Protein AF-A0A0A6PMF0-F1 (afdb_monomer)

Solvent-accessible surface area (backbone atoms only — not comparable to full-atom values): 6757 Å² total; per-residue (Å²): 133,84,57,71,50,73,46,82,43,79,49,96,91,46,98,52,59,33,18,39,35,30,46,68,93,42,71,40,28,38,39,37,64,57,98,89,42,79,46,79,48,76,51,65,46,97,86,71,47,81,86,88,75,58,69,68,61,55,52,51,51,54,51,51,30,51,53,56,44,57,58,51,52,57,55,57,60,72,68,66,69,68,96,75,84,74,79,79,94,79,77,87,73,82,79,83,80,84,85,89,86,78,136

Foldseek 3Di:
DWDKAWDWDDDPVDPAIKIFIDTRPWGQWIWTADPNDIDIGGDATPVRDHDDDDPVNVVVRVVVRVVVRVVVVVVVVVVPDDPPPDDPPDDPDDDDDDDDDDD

Nearest PDB structures (foldseek):
  7lfm-assembly2_D  TM=4.030E-01  e=3.468E+00  Mus musculus
  7lfm-assembly1_A  TM=3.987E-01  e=3.668E+00  Mus musculus
  8xfu-assembly1_C  TM=3.815E-01  e=4.850E+00  Staphylococcus aureus subsp. aureus Mu50

Sequence (103 aa):
MKQMTVTIASVPDRDNLVAELWCENELWGELSQEQGELKLEIYPTANGQAWNLRYEEVIDVIQEAKDKLLERDKQSASRHTPPDAAVPSKYVVPYPKHIHTAQ

Structure (mmCIF, N/CA/C/O backbone):
data_AF-A0A0A6PMF0-F1
#
_entry.id   AF-A0A0A6PMF0-F1
#
loop_
_atom_site.group_PDB
_atom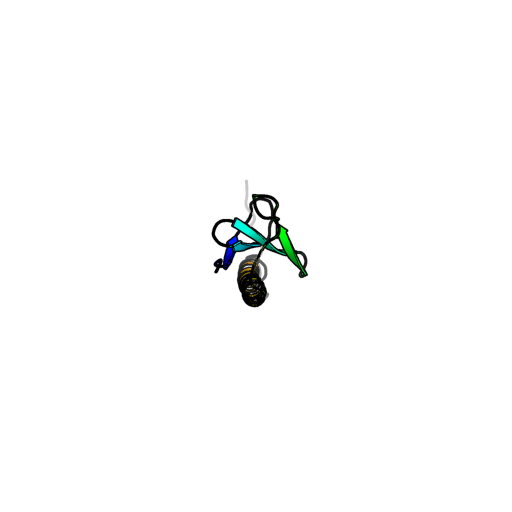_site.id
_atom_site.type_symbol
_atom_site.label_atom_id
_atom_site.label_alt_id
_atom_site.label_comp_id
_atom_site.label_asym_id
_atom_site.label_entity_id
_atom_site.label_seq_id
_atom_site.pdbx_PDB_ins_code
_atom_site.Cartn_x
_atom_site.Cartn_y
_atom_site.Cartn_z
_atom_site.occupancy
_atom_site.B_iso_or_equiv
_atom_site.auth_seq_id
_atom_site.auth_comp_id
_atom_site.auth_asym_id
_atom_site.auth_atom_id
_atom_site.pdbx_PDB_model_num
ATOM 1 N N . MET A 1 1 ? 16.239 -8.807 0.920 1.00 60.72 1 MET A N 1
ATOM 2 C CA . MET A 1 1 ? 14.816 -8.623 1.280 1.00 60.72 1 MET A CA 1
ATOM 3 C C . MET A 1 1 ? 14.400 -7.314 0.650 1.00 60.72 1 MET A C 1
ATOM 5 O O . MET A 1 1 ? 15.227 -6.414 0.691 1.00 60.72 1 MET A O 1
ATOM 9 N N . LYS A 1 2 ? 13.232 -7.245 0.007 1.00 75.69 2 LYS A N 1
ATOM 10 C CA . LYS A 1 2 ? 12.725 -5.979 -0.530 1.00 75.69 2 LYS A CA 1
ATOM 11 C C . LYS A 1 2 ? 11.878 -5.325 0.550 1.00 75.69 2 LYS A C 1
ATOM 13 O O . LYS A 1 2 ? 11.042 -6.026 1.097 1.00 75.69 2 LYS A O 1
ATOM 18 N N . GLN A 1 3 ? 12.128 -4.066 0.869 1.00 88.56 3 GLN A N 1
ATOM 19 C CA . GLN A 1 3 ? 11.396 -3.315 1.876 1.00 88.56 3 GLN A CA 1
ATOM 20 C C . GLN A 1 3 ? 10.066 -2.823 1.305 1.00 88.56 3 GLN A C 1
ATOM 22 O O . GLN A 1 3 ? 10.045 -2.151 0.272 1.00 88.56 3 GLN A O 1
ATOM 27 N N . MET A 1 4 ? 8.969 -3.125 1.998 1.00 95.31 4 MET A N 1
ATOM 28 C CA . MET A 1 4 ? 7.647 -2.597 1.664 1.00 95.31 4 MET A CA 1
ATOM 29 C C . MET A 1 4 ? 7.243 -1.454 2.602 1.00 95.31 4 MET A C 1
ATOM 31 O O . MET A 1 4 ? 7.539 -1.493 3.796 1.00 95.31 4 MET A O 1
ATOM 35 N N . THR A 1 5 ? 6.595 -0.416 2.070 1.00 96.62 5 THR A N 1
ATOM 36 C CA . THR A 1 5 ? 6.148 0.748 2.853 1.00 96.62 5 THR A CA 1
ATOM 37 C C . THR A 1 5 ? 4.783 1.264 2.397 1.00 96.62 5 THR A C 1
ATOM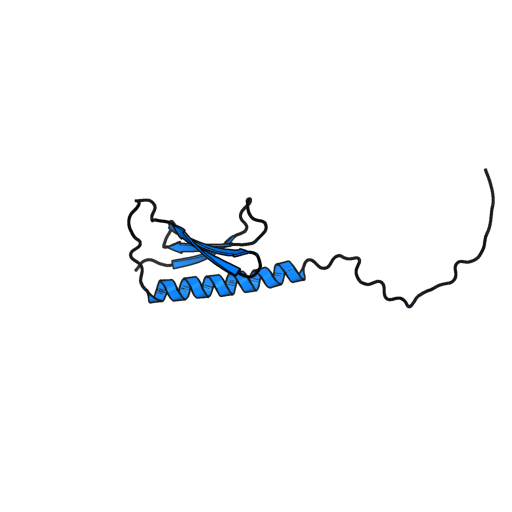 39 O O . THR A 1 5 ? 4.337 0.978 1.286 1.00 96.62 5 THR A O 1
ATOM 42 N N . VAL A 1 6 ? 4.119 2.028 3.271 1.00 97.44 6 VAL A N 1
ATOM 43 C CA . VAL A 1 6 ? 2.803 2.632 3.021 1.00 97.44 6 VAL A CA 1
ATOM 44 C C . VAL A 1 6 ? 2.874 4.151 3.111 1.00 97.44 6 VAL A C 1
ATOM 46 O O . VAL A 1 6 ? 3.264 4.691 4.155 1.00 97.44 6 VAL A O 1
ATOM 49 N N . THR A 1 7 ? 2.353 4.824 2.086 1.00 96.44 7 THR A N 1
ATOM 50 C CA . THR A 1 7 ? 2.192 6.284 2.044 1.00 96.44 7 THR A CA 1
ATOM 51 C C . THR A 1 7 ? 0.725 6.653 1.833 1.00 96.44 7 THR A C 1
ATOM 53 O O . THR A 1 7 ? 0.076 6.122 0.944 1.00 96.44 7 THR A O 1
ATOM 56 N N . ILE A 1 8 ? 0.182 7.570 2.643 1.00 95.56 8 ILE A N 1
ATOM 57 C CA . ILE A 1 8 ? -1.167 8.116 2.417 1.00 95.56 8 ILE A CA 1
ATOM 58 C C . ILE A 1 8 ? -1.060 9.352 1.528 1.00 95.56 8 ILE A C 1
ATOM 60 O O . ILE A 1 8 ? -0.415 10.328 1.919 1.00 95.56 8 ILE A O 1
ATOM 64 N N . ALA A 1 9 ? -1.726 9.322 0.379 1.00 91.56 9 ALA A N 1
ATOM 65 C CA . ALA A 1 9 ? -1.690 10.372 -0.627 1.00 91.56 9 ALA A CA 1
ATOM 66 C C . ALA A 1 9 ? -3.099 10.882 -0.969 1.00 91.56 9 ALA A C 1
ATOM 68 O O . ALA A 1 9 ? -4.089 10.153 -0.898 1.00 91.56 9 ALA A O 1
ATOM 69 N N . SER A 1 10 ? -3.179 12.160 -1.341 1.00 87.06 10 SER A N 1
ATOM 70 C CA . SER A 1 10 ? -4.336 12.739 -2.029 1.00 87.06 10 SER A CA 1
ATOM 71 C C . SER A 1 10 ? -3.962 12.840 -3.498 1.00 87.06 10 SER A C 1
ATOM 73 O O . SER A 1 10 ? -3.021 13.562 -3.831 1.00 87.06 10 SER A O 1
ATOM 75 N N . VAL A 1 11 ? -4.667 12.122 -4.364 1.00 82.31 11 VAL A N 1
ATOM 76 C CA . VAL A 1 11 ? -4.417 12.166 -5.809 1.00 82.31 11 VAL A CA 1
ATOM 77 C C . VAL A 1 11 ? -5.337 13.204 -6.464 1.00 82.31 11 VAL A C 1
ATOM 79 O O . VAL A 1 11 ? -6.478 13.336 -6.030 1.00 82.31 11 VAL A O 1
ATOM 82 N N . PRO A 1 12 ? -4.885 13.964 -7.479 1.00 75.06 12 PRO A N 1
ATOM 83 C CA . PRO A 1 12 ? -5.681 15.052 -8.062 1.00 75.06 12 PRO A CA 1
ATOM 84 C C . PRO A 1 12 ? -7.004 14.592 -8.686 1.00 75.06 12 PRO A C 1
ATOM 86 O O . PRO A 1 12 ? -7.960 15.358 -8.732 1.00 75.06 12 PRO A O 1
ATOM 89 N N . ASP A 1 13 ? -7.040 13.344 -9.157 1.00 78.38 13 ASP A N 1
ATOM 90 C CA . ASP A 1 13 ? -8.149 12.782 -9.930 1.00 78.38 13 ASP A CA 1
ATOM 91 C C . ASP A 1 13 ? -9.172 12.018 -9.069 1.00 78.38 13 ASP A C 1
ATOM 93 O O . ASP A 1 13 ? -10.128 11.457 -9.607 1.00 78.38 13 ASP A O 1
ATOM 97 N N . ARG A 1 14 ? -8.989 11.963 -7.739 1.00 74.44 14 ARG A N 1
ATOM 98 C CA . ARG A 1 14 ? -9.943 11.334 -6.810 1.00 74.44 14 ARG A CA 1
ATOM 99 C C . ARG A 1 14 ? -10.225 12.256 -5.622 1.00 74.44 14 ARG A C 1
ATOM 101 O O . ARG A 1 14 ? -9.309 12.817 -5.033 1.00 74.44 14 ARG A O 1
ATOM 108 N N . ASP A 1 15 ? -11.495 12.346 -5.226 1.00 71.31 15 ASP A N 1
ATOM 109 C CA . ASP A 1 15 ? -11.914 13.120 -4.043 1.00 71.31 15 ASP A CA 1
ATOM 110 C C . ASP A 1 15 ? -11.465 12.471 -2.717 1.00 71.31 15 ASP A C 1
ATOM 112 O O . ASP A 1 15 ? -11.366 13.144 -1.689 1.00 71.31 15 ASP A O 1
ATOM 116 N N . ASN A 1 16 ? -11.178 11.164 -2.737 1.00 83.06 16 ASN A N 1
ATOM 117 C CA . ASN A 1 16 ? -10.792 10.384 -1.563 1.00 83.06 16 ASN A CA 1
ATOM 118 C C . ASN A 1 16 ? -9.277 10.149 -1.504 1.00 83.06 16 ASN A C 1
ATOM 120 O O . ASN A 1 16 ? -8.599 10.039 -2.527 1.00 83.06 16 ASN A O 1
ATOM 124 N N . LEU A 1 17 ? -8.757 10.005 -0.282 1.00 90.81 17 LEU A N 1
ATOM 125 C CA . LEU A 1 17 ? -7.377 9.582 -0.051 1.00 90.81 17 LEU A CA 1
ATOM 126 C C . LEU A 1 17 ? -7.143 8.158 -0.569 1.00 90.81 17 LEU A C 1
ATOM 128 O O . LEU A 1 17 ? -8.043 7.314 -0.558 1.00 90.81 17 LEU A O 1
ATOM 132 N N . VAL A 1 18 ? -5.898 7.884 -0.940 1.00 94.88 18 VAL A N 1
ATOM 133 C CA . VAL A 1 18 ? -5.404 6.546 -1.271 1.00 94.88 18 VAL A CA 1
ATOM 134 C C . VAL A 1 18 ? -4.218 6.200 -0.377 1.00 94.88 18 VAL A C 1
ATOM 136 O O . VAL A 1 18 ? -3.491 7.080 0.092 1.00 94.88 18 VAL A O 1
ATOM 139 N N . ALA A 1 19 ? -4.028 4.914 -0.116 1.00 96.88 19 ALA A N 1
ATOM 140 C CA . ALA A 1 19 ? -2.816 4.385 0.482 1.00 96.88 19 ALA A CA 1
ATOM 141 C C . ALA A 1 19 ? -1.982 3.718 -0.613 1.00 96.88 19 ALA A C 1
ATOM 143 O O . ALA A 1 19 ? -2.340 2.660 -1.126 1.00 96.88 19 ALA A O 1
ATOM 144 N N . GLU A 1 20 ? -0.872 4.345 -0.969 1.00 97.31 20 GLU A N 1
ATOM 145 C CA . GLU A 1 20 ? 0.107 3.797 -1.895 1.00 97.31 20 GLU A CA 1
ATOM 146 C C . GLU A 1 20 ? 0.952 2.739 -1.184 1.00 97.31 20 GLU A C 1
ATOM 148 O O . GLU A 1 20 ? 1.477 2.965 -0.086 1.00 97.31 20 GLU A O 1
ATOM 153 N N . LEU A 1 21 ? 1.097 1.588 -1.831 1.00 97.75 21 LEU A N 1
ATOM 154 C CA . LEU A 1 21 ? 1.895 0.462 -1.378 1.00 97.75 21 LEU A CA 1
ATOM 155 C C . LEU A 1 21 ? 3.175 0.427 -2.211 1.00 97.75 21 LEU A C 1
ATOM 157 O O . LEU A 1 21 ? 3.152 0.132 -3.408 1.00 97.75 21 LEU A O 1
ATOM 161 N N . TRP A 1 22 ? 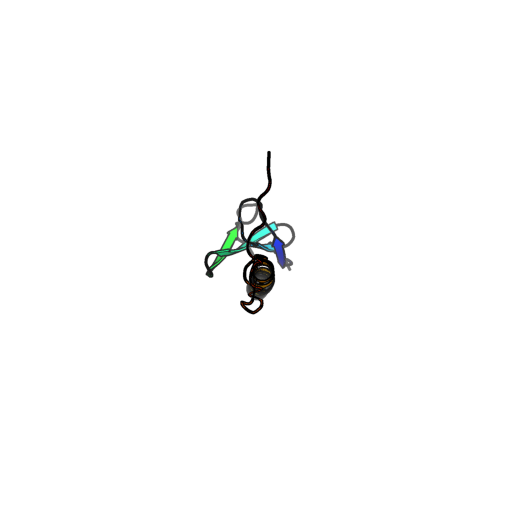4.300 0.721 -1.576 1.00 96.75 22 TRP A N 1
ATOM 162 C CA . TRP A 1 22 ? 5.599 0.822 -2.230 1.00 96.75 22 TRP A CA 1
ATOM 163 C C . TRP A 1 22 ? 6.452 -0.400 -1.917 1.00 96.75 22 TRP A C 1
ATOM 165 O O . TRP A 1 22 ? 6.488 -0.863 -0.779 1.00 96.75 22 TRP A O 1
ATOM 175 N N . CYS A 1 23 ? 7.173 -0.899 -2.916 1.00 95.06 23 CYS A N 1
ATOM 176 C CA . CYS A 1 23 ? 8.231 -1.884 -2.746 1.00 95.06 23 CYS A CA 1
ATOM 177 C C . CYS A 1 23 ? 9.539 -1.262 -3.236 1.00 95.06 23 CYS A C 1
ATOM 179 O O . CYS A 1 23 ? 9.720 -1.058 -4.437 1.00 95.06 23 CYS A O 1
ATOM 181 N N . GLU A 1 24 ? 10.468 -0.993 -2.320 1.00 91.69 24 GLU A N 1
ATOM 182 C CA . GLU A 1 24 ? 11.639 -0.150 -2.586 1.00 91.69 24 GLU A CA 1
ATOM 183 C C . GLU A 1 24 ? 11.201 1.211 -3.167 1.00 91.69 24 GLU A C 1
ATOM 185 O O . GLU A 1 24 ? 10.543 1.988 -2.481 1.00 91.69 24 GLU A O 1
ATOM 190 N N . ASN A 1 25 ? 11.515 1.480 -4.437 1.00 92.19 25 ASN A N 1
ATOM 191 C CA . ASN A 1 25 ? 11.178 2.721 -5.140 1.00 92.19 25 ASN A CA 1
ATOM 192 C C . ASN A 1 25 ? 10.120 2.514 -6.238 1.00 92.19 25 ASN A C 1
ATOM 194 O O . ASN A 1 25 ? 9.935 3.384 -7.087 1.00 92.19 25 ASN A O 1
ATOM 198 N N . GLU A 1 26 ? 9.471 1.348 -6.272 1.00 95.56 26 GLU A N 1
ATOM 199 C CA . GLU A 1 26 ? 8.447 1.016 -7.260 1.00 95.56 26 GLU A CA 1
ATOM 200 C C . GLU A 1 26 ? 7.074 0.937 -6.590 1.00 95.56 26 GLU A C 1
ATOM 202 O O . GLU A 1 26 ? 6.913 0.305 -5.540 1.00 95.56 26 GLU A O 1
ATOM 207 N N . LEU A 1 27 ? 6.078 1.569 -7.216 1.00 95.38 27 LEU A N 1
ATOM 208 C CA . LEU A 1 27 ? 4.693 1.465 -6.781 1.00 95.38 27 LEU A CA 1
ATOM 209 C C . LEU A 1 27 ? 4.198 0.052 -7.088 1.00 95.38 27 LEU A C 1
ATOM 211 O O . LEU A 1 27 ? 4.140 -0.368 -8.243 1.00 95.38 27 LEU A O 1
ATOM 215 N N . TRP A 1 28 ? 3.868 -0.689 -6.038 1.00 95.25 28 TRP A N 1
ATOM 216 C CA . TRP A 1 28 ? 3.375 -2.056 -6.141 1.00 95.25 28 TRP A CA 1
ATOM 217 C C . TRP A 1 28 ? 1.850 -2.094 -6.250 1.00 95.25 28 TRP A C 1
ATOM 219 O O . TRP A 1 28 ? 1.301 -2.916 -6.986 1.00 95.25 28 TRP A O 1
ATOM 229 N N . GLY A 1 29 ? 1.162 -1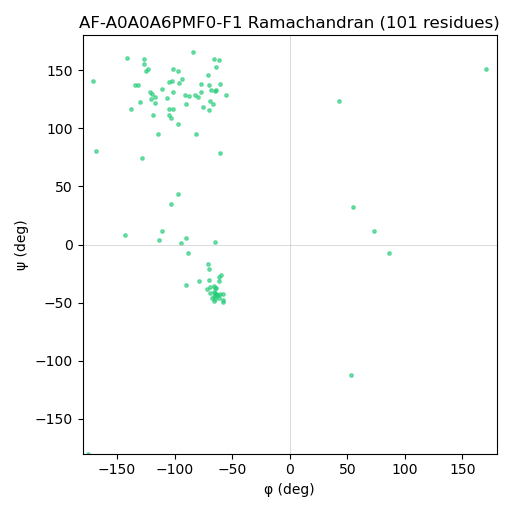.179 -5.571 1.00 96.44 29 GLY A N 1
ATOM 230 C CA . GLY A 1 29 ? -0.287 -1.093 -5.630 1.00 96.44 29 GLY A CA 1
ATOM 231 C C . GLY A 1 29 ? -0.848 0.091 -4.865 1.00 96.44 29 GLY A C 1
ATOM 232 O O . GLY A 1 29 ? -0.117 0.861 -4.245 1.00 96.44 29 GLY A O 1
ATOM 233 N N . GLU A 1 30 ? -2.165 0.205 -4.891 1.00 96.94 30 GLU A N 1
ATOM 234 C CA . GLU A 1 30 ? -2.921 1.231 -4.188 1.00 96.94 30 GLU A CA 1
ATOM 235 C C . GLU A 1 30 ? -4.111 0.592 -3.483 1.00 96.94 30 GLU A C 1
ATOM 237 O O . GLU A 1 30 ? -4.822 -0.244 -4.043 1.00 96.94 30 GLU A O 1
ATOM 242 N N . LEU A 1 31 ? -4.345 1.013 -2.246 1.00 96.94 31 LEU A N 1
ATOM 243 C CA . LEU A 1 31 ? -5.574 0.736 -1.527 1.00 96.94 31 LEU A CA 1
ATOM 244 C C . LEU A 1 31 ? -6.401 2.020 -1.467 1.00 96.94 31 LEU A C 1
ATOM 246 O O . LEU A 1 31 ? -5.931 3.056 -1.000 1.00 96.94 31 LEU A O 1
ATOM 250 N N . SER A 1 32 ? -7.645 1.947 -1.917 1.00 94.69 32 SER A N 1
ATOM 251 C CA . SER A 1 32 ? -8.592 3.061 -1.887 1.00 94.69 32 SER A CA 1
ATOM 252 C C . SER A 1 32 ? -9.891 2.643 -1.208 1.00 94.69 32 SER A C 1
ATOM 254 O O . SER A 1 32 ? -10.196 1.451 -1.098 1.00 94.69 32 SER A O 1
ATOM 256 N N . GLN A 1 33 ? -10.654 3.630 -0.733 1.00 91.06 33 GLN A N 1
ATOM 257 C CA . GLN A 1 33 ? -12.006 3.414 -0.236 1.00 91.06 33 GLN A CA 1
ATOM 258 C C . GLN A 1 33 ? -13.007 4.180 -1.097 1.00 91.06 33 GLN A C 1
ATOM 260 O O . GLN A 1 33 ? -12.958 5.406 -1.206 1.00 91.06 33 GLN A O 1
ATOM 265 N N . GLU A 1 34 ? -13.950 3.451 -1.681 1.00 86.00 34 GLU A N 1
ATOM 266 C CA . GLU A 1 34 ? -15.012 4.012 -2.508 1.00 86.00 34 GLU A CA 1
ATOM 267 C C . GLU A 1 34 ? -16.348 3.451 -2.032 1.00 86.00 34 GLU A C 1
ATOM 269 O O . GLU A 1 34 ? -16.542 2.240 -1.979 1.00 86.00 34 GLU A O 1
ATOM 274 N N . GLN A 1 35 ? -17.274 4.336 -1.652 1.00 84.88 35 GLN A N 1
ATOM 275 C CA . GLN A 1 35 ? -18.625 3.958 -1.204 1.00 84.88 35 GLN A CA 1
ATOM 276 C C . GLN A 1 35 ? -18.642 2.952 -0.034 1.00 84.88 35 GLN A C 1
ATOM 278 O O . GLN A 1 35 ? -19.553 2.141 0.096 1.00 84.88 35 GLN A O 1
ATOM 283 N N . GLY A 1 36 ? -17.638 3.023 0.846 1.00 84.88 36 GLY A N 1
ATOM 284 C CA . GLY A 1 36 ? -17.505 2.134 2.003 1.00 84.88 36 GLY A CA 1
ATOM 285 C C . GLY A 1 36 ? -16.786 0.815 1.712 1.00 84.88 36 GLY A C 1
ATOM 286 O O . GLY A 1 36 ? -16.449 0.104 2.658 1.00 84.88 36 GLY A O 1
ATOM 287 N N . GLU A 1 37 ? -16.479 0.518 0.451 1.00 91.44 37 GLU A N 1
ATOM 288 C CA . GLU A 1 37 ? -15.732 -0.671 0.050 1.00 91.44 37 GLU A CA 1
ATOM 289 C C . GLU A 1 37 ? -14.245 -0.357 -0.120 1.00 91.44 37 GLU A C 1
ATOM 291 O O . GLU A 1 37 ? -13.872 0.685 -0.659 1.00 91.44 37 GLU A O 1
ATOM 296 N N . LEU A 1 38 ? -13.390 -1.274 0.337 1.00 94.44 38 LEU A N 1
ATOM 297 C CA . LEU A 1 38 ? -11.950 -1.202 0.102 1.00 94.44 38 LEU A CA 1
ATOM 298 C C . LEU A 1 38 ? -11.615 -1.881 -1.224 1.00 94.44 38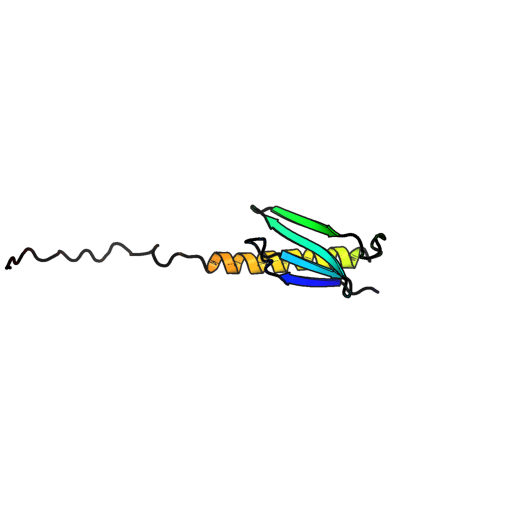 LEU A C 1
ATOM 300 O O . LEU A 1 38 ? -11.967 -3.044 -1.430 1.00 94.44 38 LEU A O 1
ATOM 304 N N . LYS A 1 39 ? -10.892 -1.173 -2.089 1.00 95.62 39 LYS A N 1
ATOM 305 C CA . LYS A 1 39 ? -10.400 -1.686 -3.369 1.00 95.62 39 LYS A CA 1
ATOM 306 C C . LYS A 1 39 ? -8.882 -1.690 -3.371 1.00 95.62 39 LYS A C 1
ATOM 308 O O . LYS A 1 39 ? -8.264 -0.664 -3.097 1.00 95.62 39 LYS A O 1
ATOM 313 N N . LEU A 1 40 ? -8.308 -2.849 -3.680 1.00 96.69 40 LEU A N 1
ATOM 314 C CA . LEU A 1 40 ? -6.873 -3.037 -3.856 1.00 96.69 40 LEU A CA 1
ATOM 315 C C . LEU A 1 40 ? -6.568 -3.161 -5.349 1.00 96.69 40 LEU A C 1
ATOM 317 O O . LEU A 1 40 ? -7.008 -4.110 -5.998 1.00 96.69 40 LEU A O 1
ATOM 321 N N . GLU A 1 41 ? -5.799 -2.217 -5.871 1.00 96.25 41 GLU A N 1
ATOM 322 C CA . GLU A 1 41 ? -5.234 -2.248 -7.216 1.00 96.25 41 GLU A CA 1
ATOM 323 C C . GLU A 1 41 ? -3.762 -2.669 -7.106 1.00 96.25 41 GLU A C 1
ATOM 325 O O . GLU A 1 41 ? -3.028 -2.159 -6.262 1.00 96.25 41 GLU A O 1
ATOM 330 N N . ILE A 1 42 ? -3.329 -3.636 -7.919 1.00 96.06 42 ILE A N 1
ATOM 331 C CA . ILE A 1 42 ? -1.944 -4.132 -7.936 1.00 96.06 42 ILE A CA 1
ATOM 332 C C . ILE A 1 42 ? -1.387 -3.919 -9.337 1.00 96.06 42 ILE A C 1
ATOM 334 O O . ILE A 1 42 ? -1.955 -4.401 -10.320 1.00 96.06 42 ILE A O 1
ATOM 338 N N . TYR A 1 43 ? -0.257 -3.227 -9.421 1.00 95.19 43 TYR A N 1
ATOM 339 C CA . TYR A 1 43 ? 0.402 -2.901 -10.678 1.00 95.19 43 TYR A CA 1
ATOM 340 C C . TYR A 1 43 ? 1.515 -3.907 -10.980 1.00 95.19 43 TYR A C 1
ATOM 342 O O . TYR A 1 43 ? 2.112 -4.449 -10.052 1.00 95.19 43 TYR A O 1
ATOM 350 N N . PRO A 1 44 ? 1.821 -4.207 -12.254 1.00 93.94 44 PRO A N 1
ATOM 351 C CA . PRO A 1 44 ? 3.014 -4.978 -12.596 1.00 93.94 44 PRO A CA 1
ATOM 352 C C . PRO A 1 44 ? 4.286 -4.190 -12.248 1.00 93.94 44 PRO A C 1
ATOM 354 O O . PRO A 1 44 ? 4.257 -2.964 -12.155 1.00 93.94 44 PRO A O 1
ATOM 357 N N . THR A 1 45 ? 5.420 -4.879 -12.099 1.00 94.25 45 THR A N 1
ATOM 358 C CA . THR A 1 45 ? 6.719 -4.196 -11.978 1.00 94.25 45 THR A CA 1
ATOM 359 C C . THR A 1 45 ? 7.015 -3.383 -13.241 1.00 94.25 45 THR A C 1
ATOM 361 O O . THR A 1 45 ? 6.514 -3.695 -14.328 1.00 94.25 45 THR A O 1
ATOM 364 N N . ALA A 1 46 ? 7.899 -2.386 -13.148 1.00 90.31 46 ALA A N 1
ATOM 365 C CA . ALA A 1 46 ? 8.221 -1.522 -14.290 1.00 90.31 46 ALA A CA 1
ATOM 366 C C . ALA A 1 46 ? 8.786 -2.289 -15.505 1.00 90.31 46 ALA A C 1
ATOM 368 O O . ALA A 1 46 ? 8.642 -1.864 -16.649 1.00 90.31 46 ALA A O 1
ATOM 369 N N . ASN A 1 47 ? 9.418 -3.442 -15.267 1.00 91.88 47 ASN A N 1
ATOM 370 C CA . ASN A 1 47 ? 9.953 -4.319 -16.309 1.00 91.88 47 ASN A CA 1
ATOM 371 C C . ASN A 1 47 ? 8.954 -5.389 -16.805 1.00 91.88 47 ASN A C 1
ATOM 373 O O . ASN A 1 47 ? 9.343 -6.259 -17.584 1.00 91.88 47 ASN A O 1
ATOM 377 N N . GLY A 1 48 ? 7.696 -5.355 -16.352 1.00 90.62 48 GLY A N 1
ATOM 378 C CA . GLY A 1 48 ? 6.634 -6.282 -16.756 1.00 90.62 48 GLY A CA 1
ATOM 379 C C . GLY A 1 48 ? 6.764 -7.701 -16.192 1.00 90.62 48 GLY A C 1
ATOM 380 O O . GLY A 1 48 ? 6.075 -8.610 -16.655 1.00 90.62 48 GLY A O 1
ATOM 381 N N . GLN A 1 49 ? 7.652 -7.920 -15.221 1.00 92.19 49 GLN A N 1
ATOM 382 C CA . GLN A 1 49 ? 7.793 -9.202 -14.536 1.00 92.19 49 GLN A CA 1
ATOM 383 C C . GLN A 1 49 ? 6.787 -9.347 -13.387 1.00 92.19 49 GLN A C 1
ATOM 385 O O . GLN A 1 49 ? 6.150 -8.398 -12.933 1.00 92.19 49 GLN A O 1
ATOM 390 N N . ALA A 1 50 ? 6.639 -10.577 -12.901 1.00 92.38 50 ALA A N 1
ATOM 391 C CA . ALA A 1 50 ? 5.880 -10.825 -11.687 1.00 92.38 50 ALA A CA 1
ATOM 392 C C . ALA A 1 50 ? 6.638 -10.306 -10.457 1.00 92.38 50 ALA A C 1
ATOM 394 O O . ALA A 1 50 ? 7.866 -10.408 -10.365 1.00 92.38 50 ALA A O 1
ATOM 395 N N . TRP A 1 51 ? 5.889 -9.826 -9.470 1.00 94.12 51 TRP A N 1
ATOM 396 C CA . TRP A 1 51 ? 6.432 -9.526 -8.154 1.00 94.12 51 TRP A CA 1
ATOM 397 C C . TRP A 1 51 ? 6.927 -10.799 -7.469 1.00 94.12 51 TRP A C 1
ATOM 399 O O . TRP A 1 51 ? 6.229 -11.809 -7.409 1.00 94.12 51 TRP A O 1
ATOM 409 N N . ASN A 1 52 ? 8.133 -10.731 -6.913 1.00 93.44 52 ASN A N 1
ATOM 410 C CA . ASN A 1 52 ? 8.656 -11.737 -6.001 1.00 93.44 52 ASN A CA 1
ATOM 411 C C . ASN A 1 52 ? 8.825 -11.073 -4.633 1.00 93.44 52 ASN A C 1
ATOM 413 O O . ASN A 1 52 ? 9.802 -10.359 -4.393 1.00 93.44 52 ASN A O 1
ATOM 417 N N . LEU A 1 53 ? 7.804 -11.236 -3.796 1.00 92.75 53 LEU A N 1
ATOM 418 C CA . LEU A 1 53 ? 7.673 -10.624 -2.477 1.00 92.75 53 LEU A CA 1
ATOM 419 C C .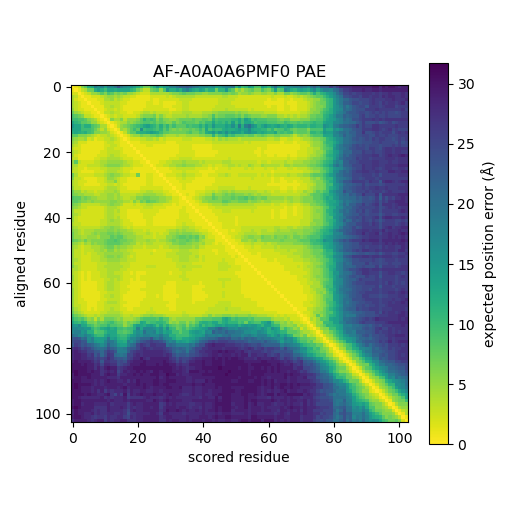 LEU A 1 53 ? 7.395 -11.722 -1.456 1.00 92.75 53 LEU A C 1
ATOM 421 O O . LEU A 1 53 ? 6.887 -12.790 -1.802 1.00 92.75 53 LEU A O 1
ATOM 425 N N . ARG A 1 54 ? 7.730 -11.468 -0.192 1.00 93.88 54 ARG A N 1
ATOM 426 C CA . ARG A 1 54 ? 7.391 -12.403 0.880 1.00 93.88 54 ARG A CA 1
ATOM 427 C C . ARG A 1 54 ? 5.928 -12.270 1.242 1.00 93.88 54 ARG A C 1
ATOM 429 O O . ARG A 1 54 ? 5.419 -11.162 1.363 1.00 93.88 54 ARG A O 1
ATOM 436 N N . TYR A 1 55 ? 5.294 -13.414 1.450 1.00 95.00 55 TYR A N 1
ATOM 437 C CA . TYR A 1 55 ? 3.880 -13.487 1.775 1.00 95.00 55 TYR A CA 1
ATOM 438 C C . TYR A 1 55 ? 3.545 -12.702 3.048 1.00 95.00 55 TYR A C 1
ATOM 440 O O . TYR A 1 55 ? 2.621 -11.899 3.038 1.00 95.00 55 TYR A O 1
ATOM 448 N N . GLU A 1 56 ? 4.320 -12.885 4.117 1.00 95.50 56 GLU A N 1
ATOM 449 C CA . GLU A 1 56 ? 4.058 -12.249 5.410 1.00 95.50 56 GLU A CA 1
ATOM 450 C C . GLU A 1 56 ? 4.139 -10.722 5.303 1.00 95.50 56 GLU A C 1
ATOM 452 O O . GLU A 1 56 ? 3.249 -10.016 5.759 1.00 95.50 56 GLU A O 1
ATOM 457 N N . GLU A 1 57 ? 5.149 -10.222 4.593 1.00 93.38 57 GLU A N 1
ATOM 458 C CA . GLU A 1 57 ? 5.363 -8.787 4.389 1.00 93.38 57 GLU A CA 1
ATOM 459 C C . GLU A 1 57 ? 4.248 -8.144 3.552 1.00 93.38 57 GLU A C 1
ATOM 461 O O . GLU A 1 57 ? 3.823 -7.025 3.830 1.00 93.38 57 GLU A O 1
ATOM 466 N N . VAL A 1 58 ? 3.721 -8.882 2.569 1.00 95.81 58 VAL A N 1
ATOM 467 C CA . VAL A 1 58 ? 2.564 -8.470 1.763 1.00 95.81 58 VAL A CA 1
ATOM 468 C C . VAL A 1 58 ? 1.300 -8.349 2.616 1.00 95.81 58 VAL A C 1
ATOM 470 O O . VAL A 1 58 ? 0.538 -7.397 2.454 1.00 95.81 58 VAL A O 1
ATOM 473 N N . ILE A 1 59 ? 1.055 -9.295 3.523 1.00 96.88 59 ILE A N 1
ATOM 474 C CA . ILE A 1 59 ? -0.112 -9.230 4.410 1.00 96.88 59 ILE A CA 1
ATOM 475 C C . ILE A 1 59 ? 0.020 -8.060 5.385 1.00 96.88 59 ILE A C 1
ATOM 477 O O . ILE A 1 59 ? -0.928 -7.284 5.532 1.00 96.88 59 ILE A O 1
ATOM 481 N N . ASP A 1 60 ? 1.194 -7.902 5.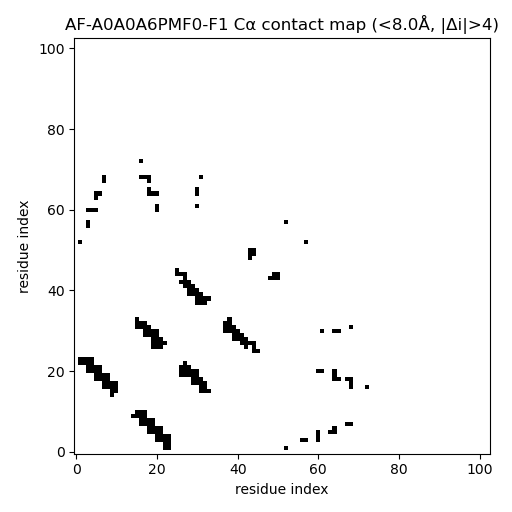995 1.00 96.12 60 ASP A N 1
ATOM 482 C CA . ASP A 1 60 ? 1.452 -6.852 6.978 1.00 96.12 60 ASP A CA 1
ATOM 483 C C . ASP A 1 60 ? 1.282 -5.456 6.363 1.00 96.12 60 ASP A C 1
ATOM 485 O O . ASP A 1 60 ? 0.584 -4.613 6.928 1.00 96.12 60 ASP A O 1
ATOM 489 N N . VAL A 1 61 ? 1.834 -5.221 5.167 1.00 96.81 61 VAL A N 1
ATOM 490 C CA . VAL A 1 61 ? 1.756 -3.906 4.514 1.00 96.81 61 VAL A CA 1
ATOM 491 C C . VAL A 1 61 ? 0.335 -3.566 4.045 1.00 96.81 61 VAL A C 1
ATOM 493 O O . VAL A 1 61 ? -0.093 -2.418 4.164 1.00 96.81 61 VAL A O 1
ATOM 496 N N . ILE A 1 62 ? -0.437 -4.549 3.557 1.00 97.56 62 ILE A N 1
ATOM 497 C CA . ILE A 1 62 ? -1.845 -4.332 3.179 1.00 97.56 62 ILE A CA 1
ATOM 498 C C . ILE A 1 62 ? -2.671 -3.988 4.422 1.00 97.56 62 ILE A C 1
ATOM 500 O O . ILE A 1 62 ? -3.522 -3.094 4.379 1.00 97.56 62 ILE A O 1
ATOM 504 N N . GLN A 1 63 ? -2.429 -4.686 5.533 1.00 97.88 63 GLN A N 1
ATOM 505 C CA . GLN A 1 63 ? -3.136 -4.436 6.783 1.00 97.88 63 GLN A CA 1
ATOM 506 C C . GLN A 1 63 ? -2.789 -3.048 7.346 1.00 97.88 63 GLN A C 1
ATOM 508 O O . GLN A 1 63 ? -3.694 -2.285 7.682 1.00 97.88 63 GLN A O 1
ATOM 513 N N . GLU A 1 64 ? -1.509 -2.668 7.341 1.00 97.56 64 GLU A N 1
ATOM 514 C CA . GLU A 1 64 ? -1.055 -1.329 7.731 1.00 97.56 64 GLU A CA 1
ATOM 515 C C . GLU A 1 64 ? -1.699 -0.229 6.871 1.00 97.56 64 GLU A C 1
ATOM 517 O O . GLU A 1 64 ? -2.140 0.800 7.390 1.00 97.56 64 GLU A O 1
ATOM 522 N N . ALA A 1 65 ? -1.798 -0.446 5.557 1.00 97.56 65 ALA A N 1
ATOM 523 C CA . ALA A 1 65 ? -2.428 0.497 4.640 1.00 97.56 65 ALA A CA 1
ATOM 524 C C . ALA A 1 65 ? -3.910 0.696 4.919 1.00 97.56 65 ALA A C 1
ATOM 526 O O . ALA A 1 65 ? -4.376 1.836 4.963 1.00 97.56 65 ALA A O 1
ATOM 527 N N . LYS A 1 66 ? -4.639 -0.392 5.169 1.00 96.75 66 LYS A N 1
ATOM 528 C CA . LYS A 1 66 ? -6.044 -0.330 5.571 1.00 96.75 66 LYS A CA 1
ATOM 529 C C . LYS A 1 66 ? -6.217 0.494 6.844 1.00 96.75 66 LYS A C 1
ATOM 531 O O . LYS A 1 66 ? -7.071 1.379 6.878 1.00 96.75 66 LYS A O 1
ATOM 536 N N . ASP A 1 67 ? -5.424 0.214 7.872 1.00 96.38 67 ASP A N 1
ATOM 537 C CA . ASP A 1 67 ? -5.568 0.878 9.167 1.00 96.38 67 ASP A CA 1
ATOM 538 C C . ASP A 1 67 ? -5.268 2.379 9.046 1.00 96.38 67 ASP A C 1
ATOM 540 O O . ASP A 1 67 ? -6.093 3.210 9.436 1.00 96.38 67 ASP A O 1
ATOM 544 N N . LYS A 1 68 ? -4.165 2.742 8.377 1.00 95.44 68 LYS A N 1
ATOM 545 C CA . LYS A 1 68 ? -3.804 4.145 8.118 1.00 95.44 68 LYS A CA 1
ATOM 546 C C . LYS A 1 68 ? -4.853 4.887 7.290 1.00 95.44 68 LYS A C 1
ATOM 548 O O . LYS A 1 68 ? -5.155 6.044 7.593 1.00 95.44 68 LYS A O 1
ATOM 553 N N . LEU A 1 69 ? -5.396 4.253 6.249 1.00 94.38 69 LEU A N 1
ATOM 554 C CA . LEU A 1 69 ? -6.382 4.870 5.361 1.00 94.38 69 LEU A CA 1
ATOM 555 C C . LEU A 1 69 ? -7.686 5.172 6.111 1.00 94.38 69 LEU A C 1
ATOM 557 O O . LEU A 1 69 ? -8.167 6.305 6.088 1.00 94.38 69 LEU A O 1
ATOM 561 N N . LEU A 1 70 ? -8.211 4.190 6.849 1.00 91.19 70 LEU A N 1
ATOM 562 C CA . LEU A 1 70 ? -9.465 4.327 7.595 1.00 91.19 70 LEU A CA 1
ATOM 563 C C . LEU A 1 70 ? -9.349 5.271 8.801 1.00 91.19 70 LEU A C 1
ATOM 565 O O . LEU A 1 70 ? -10.332 5.907 9.187 1.00 91.19 70 LEU A O 1
ATOM 569 N N . GLU A 1 71 ? -8.175 5.376 9.425 1.00 90.00 71 GLU A N 1
ATOM 570 C CA . GLU A 1 71 ? -7.925 6.376 10.469 1.00 90.00 71 GLU A CA 1
ATOM 571 C C . GLU A 1 71 ? -7.959 7.805 9.921 1.00 90.00 71 GLU A C 1
ATOM 573 O O . GLU A 1 71 ? -8.507 8.703 10.570 1.00 90.00 71 GLU A O 1
ATOM 578 N N . ARG A 1 72 ? -7.385 8.024 8.731 1.00 81.62 72 ARG A N 1
ATOM 579 C CA . ARG A 1 72 ? -7.338 9.344 8.089 1.00 81.62 72 ARG A CA 1
ATOM 580 C C . ARG A 1 72 ? -8.706 9.774 7.564 1.00 81.62 72 ARG A C 1
ATOM 582 O O . ARG A 1 72 ? -9.058 10.940 7.728 1.00 81.62 72 ARG A O 1
ATOM 589 N N . ASP A 1 73 ? -9.485 8.842 7.019 1.00 72.44 73 ASP A N 1
ATOM 590 C CA . ASP A 1 73 ? -10.817 9.126 6.470 1.00 72.44 73 ASP A CA 1
ATOM 591 C C . ASP A 1 73 ? -11.827 9.582 7.546 1.00 72.44 73 ASP A C 1
ATOM 593 O O . ASP A 1 73 ? -12.590 10.539 7.387 1.00 72.44 73 ASP A O 1
ATOM 597 N N . LYS A 1 74 ? -11.753 8.993 8.745 1.00 68.81 74 LYS A N 1
ATOM 598 C CA . LYS A 1 74 ? -12.558 9.446 9.896 1.00 68.81 74 LYS A CA 1
ATOM 599 C C . LYS A 1 74 ? -12.248 10.894 10.296 1.00 68.81 74 LYS A C 1
ATOM 601 O O . LYS A 1 74 ? -13.127 11.608 10.785 1.00 68.81 74 LYS A O 1
ATOM 606 N N . GLN A 1 75 ? -11.008 11.342 10.100 1.00 62.66 75 GLN A N 1
ATOM 607 C CA . GLN A 1 75 ? -10.582 12.703 10.436 1.00 62.66 75 GLN A CA 1
ATOM 608 C C . GLN A 1 75 ? -11.025 13.733 9.386 1.00 62.66 75 GLN A C 1
ATOM 610 O O . GLN A 1 75 ? -11.317 14.872 9.761 1.00 62.66 75 GLN A O 1
ATOM 615 N N . SER A 1 76 ? -11.123 13.362 8.104 1.00 59.09 76 SER A N 1
ATOM 616 C CA . SER A 1 76 ? -11.716 14.209 7.054 1.00 59.09 76 SER A CA 1
ATOM 617 C C . SER A 1 76 ? -13.225 14.368 7.244 1.00 59.09 76 SER A C 1
ATOM 619 O O . SER A 1 76 ? -13.720 15.495 7.173 1.00 59.09 76 SER A O 1
ATOM 621 N N . ALA A 1 77 ? -13.943 13.296 7.596 1.00 57.34 77 ALA A N 1
ATOM 622 C CA . ALA A 1 77 ? -15.382 13.352 7.870 1.00 57.34 77 ALA A CA 1
ATOM 623 C C . ALA A 1 77 ? -15.729 14.233 9.090 1.00 57.34 77 ALA A C 1
ATOM 625 O O . ALA A 1 77 ? -16.694 14.995 9.059 1.00 57.34 77 ALA A O 1
ATOM 626 N N . SER A 1 78 ? -14.909 14.209 10.150 1.00 55.44 78 SER A N 1
ATOM 627 C CA . SER A 1 78 ? -15.127 15.038 11.349 1.00 55.44 78 SER A CA 1
ATOM 628 C C . SER A 1 78 ? -14.868 16.539 11.138 1.00 55.44 78 SER A C 1
ATOM 630 O O . SER A 1 78 ? -15.281 17.338 11.979 1.00 55.44 78 SER A O 1
ATOM 632 N N . ARG A 1 79 ? -14.175 16.947 10.066 1.00 52.62 79 ARG A N 1
ATOM 633 C CA . ARG A 1 79 ? -13.932 18.369 9.744 1.00 52.62 79 ARG A CA 1
ATOM 634 C C . ARG A 1 79 ? -15.031 18.994 8.882 1.00 52.62 79 ARG A C 1
ATOM 636 O O . ARG A 1 79 ? -15.009 20.203 8.685 1.00 52.62 79 ARG A O 1
ATOM 643 N N . HIS A 1 80 ? -15.97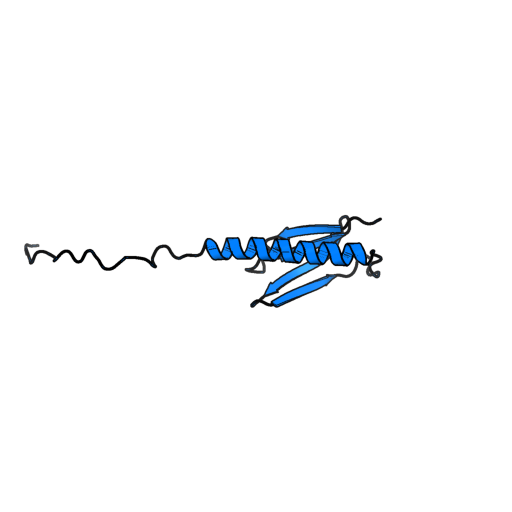9 18.195 8.391 1.00 46.03 80 HIS A N 1
ATOM 644 C CA . HIS A 1 80 ? -17.025 18.616 7.458 1.00 46.03 80 HIS A CA 1
ATOM 645 C C . HIS A 1 80 ? -18.399 18.819 8.123 1.00 46.03 80 HIS A C 1
ATOM 647 O O . HIS A 1 80 ? -19.434 18.569 7.511 1.00 46.03 80 HIS A O 1
ATOM 653 N N . THR A 1 81 ? -18.447 19.297 9.370 1.00 47.12 81 THR A N 1
ATOM 654 C CA . THR A 1 81 ? -19.689 19.862 9.921 1.00 47.12 81 THR A CA 1
ATOM 655 C C . THR A 1 81 ? -19.904 21.248 9.301 1.00 47.12 81 THR A C 1
ATOM 657 O O . THR A 1 81 ? -19.065 22.128 9.512 1.00 47.12 81 THR A O 1
ATOM 660 N N . PRO A 1 82 ? -20.996 21.497 8.553 1.00 48.12 82 PRO A N 1
ATOM 661 C CA . PRO A 1 82 ? -21.311 22.843 8.095 1.00 48.12 82 PRO A CA 1
ATOM 662 C C . PRO A 1 82 ? -21.516 23.752 9.317 1.00 48.12 82 PRO A C 1
ATOM 664 O O . PRO A 1 82 ? -22.186 23.331 10.264 1.00 48.12 82 PRO A O 1
ATOM 667 N N . PRO A 1 83 ? -21.008 24.997 9.315 1.00 49.19 83 PRO A N 1
ATOM 668 C CA . PRO A 1 83 ? -21.129 25.915 10.451 1.00 49.19 83 PRO A CA 1
ATOM 669 C C . PRO A 1 83 ? -22.570 26.346 10.791 1.00 49.19 83 PRO A C 1
ATOM 671 O O . PRO A 1 83 ? -22.747 27.126 11.719 1.00 49.19 83 PRO A O 1
ATOM 674 N N . ASP A 1 84 ? -23.593 25.841 10.092 1.00 51.44 84 ASP A N 1
ATOM 675 C CA . ASP A 1 84 ? -24.974 26.333 10.195 1.00 51.44 84 ASP A CA 1
ATOM 676 C C . ASP A 1 84 ? -25.983 25.337 10.799 1.00 51.44 84 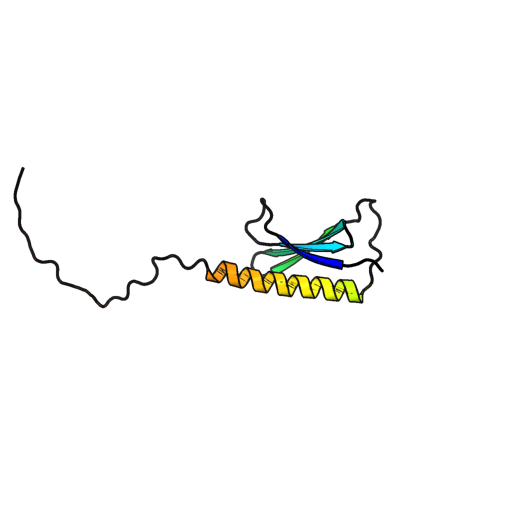ASP A C 1
ATOM 678 O O . ASP A 1 84 ? -27.174 25.618 10.908 1.00 51.44 84 ASP A O 1
ATOM 682 N N . ALA A 1 85 ? -25.539 24.161 11.249 1.00 53.09 85 ALA A N 1
ATOM 683 C CA . ALA A 1 85 ? -26.431 23.155 11.829 1.00 53.09 85 ALA A CA 1
ATOM 684 C C . ALA A 1 85 ? -26.474 23.189 13.368 1.00 53.09 85 ALA A C 1
ATOM 686 O O . ALA A 1 85 ? -26.427 22.138 13.999 1.00 53.09 85 ALA A O 1
ATOM 687 N N . ALA A 1 86 ? -26.553 24.373 13.989 1.00 51.97 86 ALA A N 1
ATOM 688 C CA . ALA A 1 86 ? -26.981 24.508 15.389 1.00 51.97 86 ALA A CA 1
ATOM 689 C C . ALA A 1 86 ? -27.258 25.969 15.792 1.00 51.97 86 ALA A C 1
ATOM 691 O O . ALA A 1 86 ? -26.470 26.581 16.512 1.00 51.97 86 ALA A O 1
ATOM 692 N N . VAL A 1 87 ? -28.429 26.509 15.446 1.00 50.06 87 VAL A N 1
ATOM 693 C CA . VAL A 1 87 ? -29.032 27.564 16.279 1.00 50.06 87 VAL A CA 1
ATOM 694 C C . VAL A 1 87 ? -30.053 26.895 17.203 1.00 50.06 87 VAL A C 1
ATOM 696 O O . VAL A 1 87 ? -31.131 26.515 16.745 1.00 50.06 87 VAL A O 1
ATOM 699 N N . PRO A 1 88 ? -29.763 26.694 18.503 1.00 44.81 88 PRO A N 1
ATOM 700 C CA . PRO A 1 88 ? -30.772 26.204 19.427 1.00 44.81 88 PRO A CA 1
ATOM 701 C C . PRO A 1 88 ? -31.869 27.262 19.610 1.00 44.81 88 PRO A C 1
ATOM 703 O O . PRO A 1 88 ? -31.618 28.380 20.064 1.00 44.81 88 PRO A O 1
ATOM 706 N N . SER A 1 89 ? -33.101 26.868 19.287 1.00 49.03 89 SER A N 1
ATOM 707 C CA . SER A 1 89 ? -34.348 27.606 19.512 1.00 49.03 89 SER A CA 1
ATOM 708 C C . SER A 1 89 ? -34.579 27.881 21.006 1.00 49.03 89 SER A C 1
ATOM 710 O O . SER A 1 89 ? -35.342 27.177 21.666 1.00 49.03 89 SER A O 1
ATOM 712 N N . LYS A 1 90 ? -33.910 28.890 21.573 1.00 45.22 90 LYS A N 1
ATOM 713 C CA . LYS A 1 90 ? -34.224 29.391 22.926 1.00 45.22 90 LYS A CA 1
ATOM 714 C C . LYS A 1 90 ? -34.098 30.902 23.129 1.00 45.22 90 LYS A C 1
ATOM 716 O O . LYS A 1 90 ? -34.284 31.371 24.244 1.00 45.22 90 LYS A O 1
ATOM 721 N N . TYR A 1 91 ? -33.878 31.672 22.066 1.00 45.12 91 TYR A N 1
ATOM 722 C CA . TYR A 1 91 ? -33.953 33.134 22.119 1.00 45.12 91 TYR A CA 1
ATOM 723 C C . TYR A 1 91 ? -34.871 33.663 21.016 1.00 45.12 91 TYR A C 1
ATOM 725 O O . TYR A 1 91 ? -34.424 34.217 20.019 1.00 45.12 91 TYR A O 1
ATOM 733 N N . VAL A 1 92 ? -36.182 33.491 21.202 1.00 46.88 92 VAL A N 1
ATOM 734 C CA . VAL A 1 92 ? -37.171 34.336 20.524 1.00 46.88 92 VAL A CA 1
ATOM 735 C C . VAL A 1 92 ? -37.261 35.625 21.335 1.00 46.88 92 VAL A C 1
ATOM 737 O O . VAL A 1 92 ? -37.961 35.685 22.343 1.00 46.88 92 VAL A O 1
ATOM 740 N N . VAL A 1 93 ? -36.511 36.649 20.938 1.00 43.16 93 VAL A N 1
ATOM 741 C CA . VAL A 1 93 ? -36.784 38.021 21.382 1.00 43.16 93 VAL A CA 1
ATOM 742 C C . VAL A 1 93 ? -37.886 38.598 20.488 1.00 43.16 93 VAL A C 1
ATOM 744 O O . VAL A 1 93 ? -37.774 38.508 19.264 1.00 43.16 93 VAL A O 1
ATOM 747 N N . PRO A 1 94 ? -38.967 39.167 21.048 1.00 43.94 94 PRO A N 1
ATOM 748 C CA . PRO A 1 94 ? -40.013 39.777 20.242 1.00 43.94 94 PRO A CA 1
ATOM 749 C C . PRO A 1 94 ? -39.471 41.054 19.590 1.00 43.94 94 PRO A C 1
ATOM 751 O O . PRO A 1 94 ? -39.001 41.959 20.279 1.00 43.94 94 PRO A O 1
ATOM 754 N N . TYR A 1 95 ? -39.544 41.134 18.260 1.00 39.88 95 TYR A N 1
ATOM 755 C CA . TYR A 1 95 ? -39.273 42.367 17.521 1.00 39.88 95 TYR A CA 1
ATOM 756 C C . TYR A 1 95 ? -40.174 43.501 18.045 1.00 39.88 95 TYR A C 1
ATOM 758 O O . TYR A 1 95 ? -41.397 43.322 18.097 1.00 39.88 95 TYR A O 1
ATOM 766 N N . PRO A 1 96 ? -39.630 44.680 18.400 1.00 44.41 96 PRO A N 1
ATOM 767 C CA . PRO A 1 96 ? -40.461 45.841 18.657 1.00 44.41 96 PRO A CA 1
ATOM 768 C C . PRO A 1 96 ? -41.098 46.323 17.348 1.00 44.41 96 PRO A C 1
ATOM 770 O O . PRO A 1 96 ? -40.455 46.440 16.304 1.00 44.41 96 PRO A O 1
ATOM 773 N N . LYS A 1 97 ? -42.404 46.577 17.427 1.00 47.78 97 LYS A N 1
ATOM 774 C CA . LYS A 1 97 ? -43.240 47.111 16.354 1.00 47.78 97 LYS A CA 1
ATOM 775 C C . LYS A 1 97 ? -42.817 48.542 15.982 1.00 47.78 97 LYS A C 1
ATOM 777 O O . LYS A 1 97 ? -42.707 49.381 16.863 1.00 47.78 97 LYS A O 1
ATOM 782 N N . HIS A 1 98 ? -42.676 48.761 14.671 1.00 50.19 98 HIS A N 1
ATOM 783 C CA . HIS A 1 98 ? -42.762 50.004 13.881 1.00 50.19 98 HIS A CA 1
ATOM 784 C C . HIS A 1 98 ? -42.114 51.291 14.413 1.00 50.19 98 HIS A C 1
ATOM 786 O O . HIS A 1 98 ? -42.618 51.863 15.369 1.00 50.19 98 HIS A O 1
ATOM 792 N N . ILE A 1 99 ? -41.214 51.886 13.615 1.00 45.12 99 ILE A N 1
ATOM 793 C CA . ILE A 1 99 ? -41.319 53.317 13.274 1.00 45.12 99 ILE A CA 1
ATOM 794 C C . ILE A 1 99 ? -40.994 53.505 11.782 1.00 45.12 99 ILE A C 1
ATOM 796 O O . ILE A 1 99 ? -39.898 53.208 11.316 1.00 45.12 99 ILE A O 1
ATOM 800 N N . HIS A 1 100 ? -41.998 53.976 11.041 1.00 48.53 100 HIS A N 1
ATOM 801 C CA . HIS A 1 100 ? -41.884 54.606 9.727 1.00 48.53 100 HIS A CA 1
ATOM 802 C C . HIS A 1 100 ? -41.236 55.983 9.855 1.00 48.53 100 HIS A C 1
ATOM 804 O O . HIS A 1 100 ? -41.690 56.749 10.699 1.00 48.53 100 HIS A O 1
ATOM 810 N N . THR A 1 101 ? -40.316 56.335 8.954 1.00 43.91 101 THR A N 1
ATOM 811 C CA . THR A 1 101 ? -40.163 57.651 8.274 1.00 43.91 101 THR A CA 1
ATOM 812 C C . THR A 1 101 ? -38.825 57.641 7.523 1.00 43.91 101 THR A C 1
ATOM 814 O O . THR A 1 101 ? -37.889 57.006 7.985 1.00 43.91 101 THR A O 1
ATOM 817 N N . ALA A 1 102 ? -38.585 58.337 6.420 1.00 45.81 102 ALA A N 1
ATOM 818 C CA . ALA A 1 102 ? -39.338 58.772 5.247 1.00 45.81 102 ALA A CA 1
ATOM 819 C C . ALA A 1 102 ? -38.263 59.354 4.303 1.00 45.81 102 ALA A C 1
ATOM 821 O O . ALA A 1 102 ? -37.363 60.020 4.801 1.00 45.81 102 ALA A O 1
ATOM 822 N N . GLN A 1 103 ? -38.419 59.076 3.004 1.00 48.84 103 GLN A N 1
ATOM 823 C CA . GLN A 1 103 ? -37.827 59.708 1.807 1.00 48.84 103 GLN A CA 1
ATOM 824 C C . GLN A 1 103 ? -36.315 59.969 1.747 1.00 48.84 103 GLN A C 1
ATOM 826 O O . GLN A 1 103 ? -35.808 60.861 2.454 1.00 48.84 103 GLN A O 1
#

Secondary structure (DSSP, 8-state):
-PPEEEEEEE-TT-SSEEEEEEETTEEEEEEEEETTEEEEEEPPPTTSPPP---HHHHHHHHHHHHHHHHHHHHHHHTT---TTS---S---PPPPP------

Radius of gyration: 25.32 Å; Cα contacts (8 Å, |Δi|>4): 118; chains: 1; bounding box: 58×73×40 Å

pLDDT: mean 79.32, std 20.37, range [39.88, 97.88]

Organism: NCBI:txid1003181

Mean predicted aligned error: 12.45 Å